Protein AF-A0A836RBG8-F1 (afdb_monomer_lite)

pLDDT: mean 86.54, std 13.86, range [35.12, 98.25]

Structure (mmCIF, N/CA/C/O backbone):
data_AF-A0A836RBG8-F1
#
_entry.id   AF-A0A836RBG8-F1
#
loop_
_atom_site.group_PDB
_atom_site.id
_atom_site.type_symbol
_atom_site.label_atom_id
_atom_site.label_alt_id
_atom_site.label_comp_id
_atom_site.label_asym_id
_atom_site.label_entity_id
_atom_site.label_seq_id
_atom_site.pdbx_PDB_ins_code
_atom_site.Cartn_x
_atom_site.Cartn_y
_atom_site.Cartn_z
_atom_site.occupancy
_atom_site.B_iso_or_equiv
_atom_site.auth_seq_id
_atom_site.auth_comp_id
_atom_site.auth_asym_id
_atom_site.auth_atom_id
_atom_site.pdbx_PDB_model_num
ATOM 1 N N . MET A 1 1 ? 13.851 4.665 1.068 1.00 43.69 1 MET A N 1
ATOM 2 C CA . MET A 1 1 ? 13.751 5.214 -0.296 1.00 43.69 1 MET A CA 1
ATOM 3 C C . MET A 1 1 ? 12.283 5.524 -0.439 1.00 43.69 1 MET A C 1
ATOM 5 O O . MET A 1 1 ? 11.503 4.592 -0.296 1.00 43.69 1 MET A O 1
ATOM 9 N N . ASN A 1 2 ? 11.905 6.800 -0.523 1.00 54.44 2 ASN A N 1
ATOM 10 C CA . ASN A 1 2 ? 10.504 7.139 -0.764 1.00 54.44 2 ASN A CA 1
ATOM 11 C C . ASN A 1 2 ? 10.164 6.539 -2.130 1.00 54.44 2 ASN A C 1
ATOM 13 O O . ASN A 1 2 ? 11.004 6.602 -3.034 1.00 54.44 2 ASN A O 1
ATOM 17 N N . GLY A 1 3 ? 9.025 5.849 -2.232 1.00 59.75 3 GLY A N 1
ATOM 18 C CA . GLY A 1 3 ? 8.589 5.267 -3.498 1.00 59.75 3 GLY A CA 1
ATOM 19 C C . GLY A 1 3 ? 8.621 6.340 -4.590 1.00 59.75 3 GLY A C 1
ATOM 20 O O . GLY A 1 3 ? 8.472 7.527 -4.286 1.00 59.75 3 GLY A O 1
ATOM 21 N N . PRO A 1 4 ? 8.888 5.970 -5.844 1.00 67.12 4 PRO A N 1
ATOM 22 C CA . PRO A 1 4 ? 8.968 6.967 -6.891 1.00 67.12 4 PRO A CA 1
ATOM 23 C C . PRO A 1 4 ? 7.633 7.708 -7.039 1.00 67.12 4 PRO A C 1
ATOM 25 O O . PRO A 1 4 ? 6.566 7.114 -6.889 1.00 67.12 4 PRO A O 1
ATOM 28 N N . ILE A 1 5 ? 7.719 9.009 -7.341 1.00 76.31 5 ILE A N 1
ATOM 29 C CA . ILE A 1 5 ? 6.600 9.974 -7.332 1.00 76.31 5 ILE A CA 1
ATOM 30 C C . ILE A 1 5 ? 5.369 9.447 -8.093 1.00 76.31 5 ILE A C 1
ATOM 32 O O . ILE A 1 5 ? 4.237 9.630 -7.654 1.00 76.31 5 ILE A O 1
ATOM 36 N N . TRP A 1 6 ? 5.587 8.702 -9.180 1.00 86.12 6 TRP A N 1
ATOM 37 C CA . TRP A 1 6 ? 4.514 8.182 -10.024 1.00 86.12 6 TRP A CA 1
ATOM 38 C C . TRP A 1 6 ? 3.621 7.127 -9.357 1.00 86.12 6 TRP A C 1
ATOM 40 O O . TRP A 1 6 ? 2.521 6.892 -9.844 1.00 86.12 6 TRP A O 1
ATOM 50 N N . VAL A 1 7 ? 4.043 6.460 -8.275 1.00 89.19 7 VAL A N 1
ATOM 51 C CA . VAL A 1 7 ? 3.169 5.483 -7.599 1.00 89.19 7 VAL A CA 1
ATOM 52 C C . VAL A 1 7 ? 1.980 6.200 -6.968 1.00 89.19 7 VAL A 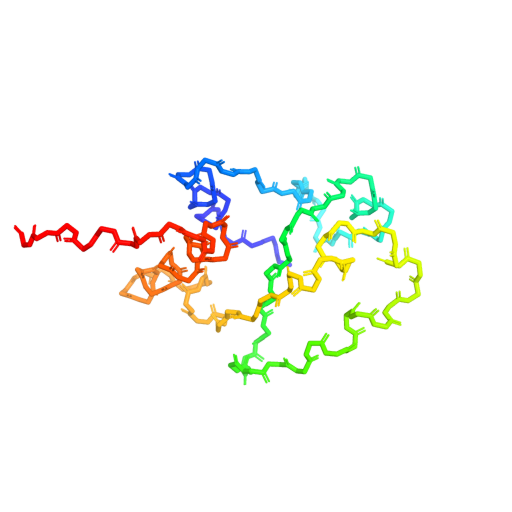C 1
ATOM 54 O O . VAL A 1 7 ? 0.845 5.788 -7.196 1.00 89.19 7 VAL A O 1
ATOM 57 N N . ALA A 1 8 ? 2.228 7.295 -6.246 1.00 89.88 8 ALA A N 1
ATOM 58 C CA . ALA A 1 8 ? 1.165 8.112 -5.669 1.00 89.88 8 ALA A CA 1
ATOM 59 C C . ALA A 1 8 ? 0.262 8.702 -6.766 1.00 89.88 8 ALA A C 1
ATOM 61 O O . ALA A 1 8 ? -0.953 8.544 -6.702 1.00 89.88 8 ALA A O 1
ATOM 62 N N . GLU A 1 9 ? 0.850 9.250 -7.837 1.00 90.44 9 GLU A N 1
ATOM 63 C CA . GLU A 1 9 ? 0.087 9.781 -8.979 1.00 90.44 9 GLU A CA 1
ATOM 64 C C . GLU A 1 9 ? -0.809 8.720 -9.643 1.00 90.44 9 GLU A C 1
ATOM 66 O O . GLU A 1 9 ? -1.923 9.016 -10.077 1.00 90.44 9 GLU A O 1
ATOM 71 N N . LEU A 1 10 ? -0.340 7.472 -9.756 1.00 91.75 10 LEU A N 1
ATOM 72 C CA . LEU A 1 10 ? -1.143 6.374 -10.296 1.00 91.75 10 LEU A CA 1
ATOM 73 C C . LEU A 1 10 ? -2.308 6.020 -9.373 1.00 91.75 10 LEU A C 1
ATOM 75 O O . LEU A 1 10 ? -3.415 5.820 -9.867 1.00 91.75 10 LEU A O 1
ATOM 79 N N . VAL A 1 11 ? -2.080 5.958 -8.059 1.00 93.44 11 VAL A N 1
ATOM 80 C CA . VAL A 1 11 ? -3.147 5.716 -7.075 1.00 93.44 11 VAL A CA 1
ATOM 81 C C . VAL A 1 11 ? -4.221 6.805 -7.169 1.00 93.44 11 VAL A C 1
ATOM 83 O O . VAL A 1 11 ? -5.402 6.483 -7.299 1.00 93.44 11 VAL A O 1
ATOM 86 N N . GLU A 1 12 ? -3.814 8.072 -7.244 1.00 93.25 12 GLU A N 1
ATOM 87 C CA . GLU A 1 12 ? -4.720 9.215 -7.419 1.00 93.25 12 GLU A CA 1
ATOM 88 C C . GLU A 1 12 ? -5.505 9.145 -8.736 1.00 93.25 12 GLU A C 1
ATOM 90 O O . GLU A 1 12 ? -6.717 9.363 -8.758 1.00 93.25 12 GLU A O 1
ATOM 95 N N . ARG A 1 13 ? -4.857 8.759 -9.845 1.00 93.62 13 ARG A N 1
ATOM 96 C CA . ARG A 1 13 ? -5.530 8.555 -11.143 1.00 93.62 13 ARG A CA 1
ATOM 97 C C . ARG A 1 13 ? -6.596 7.465 -11.113 1.00 93.62 13 ARG A C 1
ATOM 99 O O . ARG A 1 13 ? -7.491 7.481 -11.957 1.00 93.62 13 ARG A O 1
ATOM 106 N N . PHE A 1 14 ? -6.509 6.530 -10.173 1.00 94.62 14 PHE A N 1
ATOM 107 C CA . PHE A 1 14 ? -7.521 5.506 -9.947 1.00 94.62 14 PHE A CA 1
ATOM 108 C C . PHE A 1 14 ? -8.526 5.898 -8.854 1.00 94.62 14 PHE A C 1
ATOM 110 O O . PHE A 1 14 ? -9.217 5.023 -8.346 1.00 94.62 14 PHE A O 1
ATOM 117 N N . ASN A 1 15 ? -8.676 7.188 -8.533 1.00 94.62 15 ASN A N 1
ATOM 118 C CA . ASN A 1 15 ? -9.615 7.703 -7.525 1.00 94.62 15 ASN A CA 1
ATOM 119 C C . ASN A 1 15 ? -9.399 7.105 -6.125 1.00 94.62 15 ASN A C 1
ATOM 121 O O . ASN A 1 15 ? -10.362 6.858 -5.401 1.00 94.62 15 ASN A O 1
ATOM 125 N N . ALA A 1 16 ? -8.145 6.852 -5.759 1.00 95.00 16 ALA A N 1
ATOM 126 C CA . ALA A 1 16 ? -7.755 6.445 -4.417 1.00 95.00 16 ALA A CA 1
ATOM 127 C C . ALA A 1 16 ? -6.712 7.409 -3.852 1.00 95.00 16 ALA A C 1
ATOM 129 O O . ALA A 1 16 ? -6.100 8.186 -4.582 1.00 95.00 16 ALA A O 1
ATOM 130 N N . GLU A 1 17 ? -6.497 7.343 -2.544 1.00 94.44 17 GLU A N 1
ATOM 131 C CA . GLU A 1 17 ? -5.497 8.149 -1.853 1.00 94.44 17 GLU A CA 1
ATOM 132 C C . GLU A 1 17 ? -4.285 7.286 -1.484 1.00 94.44 17 GLU A C 1
ATOM 134 O O . GLU A 1 17 ? -4.429 6.181 -0.955 1.00 94.44 17 GLU A O 1
ATOM 139 N N . PHE A 1 18 ? -3.074 7.773 -1.767 1.00 92.25 18 PHE A N 1
ATOM 140 C CA . PHE A 1 18 ? -1.849 7.108 -1.328 1.00 92.25 18 PHE A CA 1
ATOM 141 C C . PHE A 1 18 ? -1.549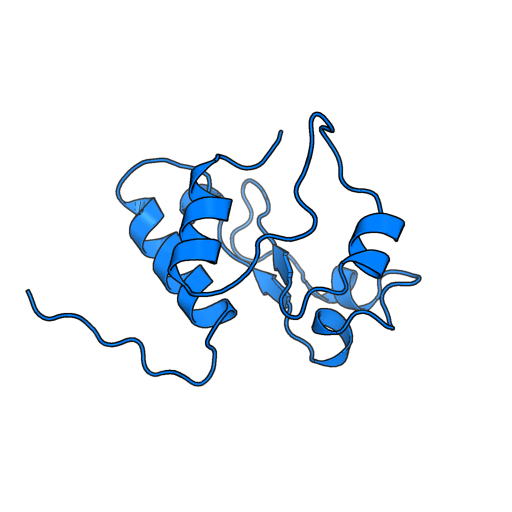 7.490 0.124 1.00 92.25 18 PHE A C 1
ATOM 143 O O . PHE A 1 18 ? -1.089 8.599 0.398 1.00 92.25 18 PHE A O 1
ATOM 150 N N . VAL A 1 19 ? -1.798 6.568 1.056 1.00 93.12 19 VAL A N 1
ATOM 151 C CA . VAL A 1 19 ? -1.661 6.822 2.496 1.00 93.12 19 VAL A CA 1
ATOM 152 C C . VAL A 1 19 ? -0.803 5.774 3.218 1.00 93.12 19 VAL A C 1
ATOM 154 O O . VAL A 1 19 ? -0.790 4.603 2.832 1.00 93.12 19 VAL A O 1
ATOM 157 N N . PRO A 1 20 ? -0.121 6.164 4.309 1.00 90.00 20 PRO A N 1
ATOM 158 C CA . PRO A 1 20 ? 0.162 7.546 4.695 1.00 90.00 20 PRO A CA 1
ATOM 159 C C . PRO A 1 20 ? 1.167 8.169 3.718 1.00 90.00 20 PRO A C 1
ATOM 161 O O . PRO A 1 20 ? 2.079 7.492 3.243 1.00 90.00 20 PRO A O 1
ATOM 164 N N . GLN A 1 21 ? 1.023 9.464 3.440 1.00 81.44 21 GLN A N 1
ATOM 165 C CA . GLN A 1 21 ? 1.988 10.178 2.607 1.00 81.44 21 GLN A CA 1
ATOM 166 C C . GLN A 1 21 ? 3.348 10.208 3.323 1.00 81.44 21 GLN A C 1
ATOM 168 O O . GLN A 1 21 ? 3.452 10.769 4.422 1.00 81.44 21 GLN A O 1
ATOM 173 N N . PRO A 1 22 ? 4.405 9.605 2.749 1.00 67.44 22 PRO A N 1
ATOM 174 C CA . PRO A 1 22 ? 5.737 9.730 3.301 1.00 67.44 22 PRO A CA 1
ATOM 175 C C . PRO A 1 22 ? 6.174 11.173 3.076 1.00 67.44 22 PRO A C 1
ATOM 177 O O . PRO A 1 22 ? 6.454 11.579 1.951 1.00 67.44 22 PRO A O 1
ATOM 180 N N . ALA A 1 23 ? 6.208 11.953 4.153 1.00 66.31 23 ALA A N 1
ATOM 181 C CA . ALA A 1 23 ? 6.820 13.276 4.159 1.00 66.31 23 ALA A CA 1
ATOM 182 C C . ALA A 1 23 ? 8.335 13.171 3.839 1.00 66.31 23 ALA A C 1
ATOM 184 O O . ALA A 1 23 ? 8.817 12.219 3.221 1.00 66.31 23 ALA A O 1
ATOM 185 N N . ASP A 1 24 ? 9.159 14.075 4.367 1.00 67.00 24 ASP A N 1
ATOM 186 C CA . ASP A 1 24 ? 10.630 13.975 4.282 1.00 67.00 24 ASP A CA 1
ATOM 187 C C . ASP A 1 24 ? 11.219 12.734 5.004 1.00 67.00 24 ASP A C 1
ATOM 189 O O . ASP A 1 24 ? 12.436 12.542 5.099 1.00 67.00 24 ASP A O 1
ATOM 193 N N . GLN A 1 25 ? 10.357 11.865 5.537 1.00 59.56 25 GLN A N 1
ATOM 194 C CA . GLN A 1 25 ? 10.699 10.653 6.261 1.00 59.56 25 GLN A CA 1
ATOM 195 C C . GLN A 1 25 ? 11.005 9.506 5.299 1.00 59.56 25 GLN A C 1
ATOM 197 O O . GLN A 1 25 ? 10.227 9.175 4.413 1.00 59.56 25 GLN A O 1
ATOM 202 N N . LYS A 1 26 ? 12.127 8.819 5.540 1.00 70.94 26 LYS A N 1
ATOM 203 C CA . LYS A 1 26 ? 12.547 7.637 4.763 1.00 70.94 26 LYS A CA 1
ATOM 204 C C . LYS A 1 26 ? 11.798 6.350 5.139 1.00 70.94 26 LYS A C 1
ATOM 206 O O . LYS A 1 26 ? 12.063 5.315 4.519 1.00 70.94 26 LYS A O 1
ATOM 211 N N . ARG A 1 27 ? 10.982 6.378 6.199 1.00 81.31 27 ARG A N 1
ATOM 212 C CA . ARG A 1 27 ? 10.295 5.231 6.811 1.00 81.31 27 ARG A CA 1
ATOM 213 C C . ARG A 1 27 ? 8.940 5.681 7.353 1.00 81.31 27 ARG A C 1
ATOM 215 O O . ARG A 1 27 ? 8.847 6.786 7.867 1.00 81.31 27 ARG A O 1
ATOM 222 N N . ILE A 1 28 ? 7.955 4.796 7.248 1.00 87.56 28 ILE A N 1
ATOM 223 C CA . ILE A 1 28 ? 6.635 4.929 7.863 1.00 87.56 28 ILE A CA 1
ATOM 224 C C . ILE A 1 28 ? 6.587 4.013 9.086 1.00 87.56 28 ILE A C 1
ATOM 226 O O . ILE A 1 28 ? 6.967 2.838 8.995 1.00 87.56 28 ILE A O 1
ATOM 230 N N . ASP A 1 29 ? 6.125 4.547 10.209 1.00 90.12 29 ASP A N 1
ATOM 231 C CA . ASP A 1 29 ? 5.939 3.811 11.452 1.00 90.12 29 ASP A CA 1
ATOM 232 C C . ASP A 1 29 ? 4.560 3.148 11.522 1.00 90.12 29 ASP A C 1
ATOM 234 O O . ASP A 1 29 ? 3.606 3.511 10.834 1.00 90.12 29 ASP A O 1
ATOM 238 N N . GLN A 1 30 ? 4.440 2.150 12.395 1.00 91.50 30 GLN A N 1
ATOM 239 C CA . GLN A 1 30 ? 3.200 1.393 12.561 1.00 91.50 30 GLN A CA 1
ATOM 240 C C . GLN A 1 30 ? 2.013 2.267 12.987 1.00 91.50 30 GLN A C 1
ATOM 242 O O . GLN A 1 30 ? 0.910 2.047 12.499 1.00 91.50 30 GLN A O 1
ATOM 247 N N . SER A 1 31 ? 2.222 3.251 13.864 1.00 92.69 31 SER A N 1
ATOM 248 C CA . SER A 1 31 ? 1.159 4.167 14.297 1.00 92.69 31 SER A CA 1
ATOM 249 C C . SER A 1 31 ? 0.560 4.951 13.132 1.00 92.69 31 SER A C 1
ATOM 251 O O . SER A 1 31 ? -0.651 5.113 13.086 1.00 92.69 31 SER A O 1
ATOM 253 N N . GLN A 1 32 ? 1.380 5.356 12.159 1.00 93.75 32 GLN A N 1
ATOM 254 C CA . GLN A 1 32 ? 0.917 6.085 10.976 1.00 93.75 32 GLN A CA 1
ATOM 255 C C . GLN A 1 32 ? 0.060 5.203 10.064 1.00 93.75 32 GLN A C 1
ATOM 257 O O . GLN A 1 32 ? -0.907 5.682 9.487 1.00 93.75 32 GLN A O 1
ATOM 262 N N . ILE A 1 33 ? 0.380 3.908 9.947 1.00 94.19 33 ILE A N 1
ATOM 263 C CA . ILE A 1 33 ? -0.475 2.955 9.220 1.00 94.19 33 ILE A CA 1
ATOM 264 C C . ILE A 1 33 ? -1.815 2.771 9.938 1.00 94.19 33 ILE A C 1
ATOM 266 O O . ILE A 1 33 ? -2.852 2.709 9.287 1.00 94.19 33 ILE A O 1
ATOM 270 N N . LEU A 1 34 ? -1.794 2.678 11.271 1.00 95.25 34 LEU A N 1
ATOM 271 C CA . LEU A 1 34 ? -3.008 2.519 12.074 1.00 95.25 34 LEU A CA 1
ATOM 272 C C . LEU A 1 34 ? -3.906 3.756 12.011 1.00 95.25 34 LEU A C 1
ATOM 274 O O . LEU A 1 34 ? -5.120 3.612 11.964 1.00 95.25 34 LEU A O 1
ATOM 278 N N . GLU A 1 35 ? -3.312 4.947 12.003 1.00 95.38 35 GLU A N 1
ATOM 279 C CA . GLU A 1 35 ? -4.027 6.216 11.864 1.00 95.38 35 GLU A CA 1
ATOM 280 C C . GLU A 1 35 ? -4.596 6.405 10.453 1.00 95.38 35 GLU A C 1
ATOM 282 O O . GLU A 1 35 ? -5.728 6.855 10.310 1.00 95.38 35 GLU A O 1
ATOM 287 N N . ALA A 1 36 ? -3.840 6.022 9.419 1.00 95.88 36 ALA A N 1
ATOM 288 C CA . ALA A 1 36 ? -4.283 6.107 8.029 1.00 95.88 36 ALA A CA 1
ATOM 289 C C . ALA A 1 36 ? -5.374 5.084 7.662 1.00 95.88 36 ALA A C 1
ATOM 291 O O . ALA A 1 36 ? -6.092 5.303 6.695 1.00 95.88 36 ALA A O 1
ATOM 292 N N . ASP A 1 37 ? -5.448 3.964 8.390 1.00 97.38 37 ASP A N 1
ATOM 293 C CA . ASP A 1 37 ? -6.374 2.840 8.185 1.00 97.38 37 ASP A CA 1
ATOM 294 C C . ASP A 1 37 ? -6.635 2.473 6.705 1.00 97.38 37 ASP A C 1
ATOM 296 O O . ASP A 1 37 ? -7.765 2.561 6.220 1.00 97.38 37 ASP A O 1
ATOM 300 N N . PRO A 1 38 ? -5.606 2.053 5.945 1.00 97.44 38 PRO A N 1
ATOM 301 C CA . PRO A 1 38 ? -5.765 1.802 4.518 1.00 97.44 38 PRO A CA 1
ATOM 302 C C . PRO A 1 38 ? -6.754 0.661 4.234 1.00 97.44 38 PRO A C 1
ATOM 304 O O . PRO A 1 38 ? -6.750 -0.381 4.897 1.00 97.44 38 PRO A O 1
ATOM 307 N N . GLU A 1 39 ? -7.546 0.819 3.171 1.00 97.75 39 GLU A N 1
ATOM 308 C CA . GLU A 1 39 ? -8.479 -0.205 2.674 1.00 97.75 39 GLU A CA 1
ATOM 309 C C . GLU A 1 39 ? -7.799 -1.296 1.832 1.00 97.75 39 GLU A C 1
ATOM 311 O O . GLU A 1 39 ? -8.308 -2.415 1.708 1.00 97.75 39 GLU A O 1
ATOM 316 N N . VAL A 1 40 ? -6.630 -0.984 1.268 1.00 97.12 40 VAL A N 1
ATOM 317 C CA . VAL A 1 40 ? -5.788 -1.902 0.499 1.00 97.12 40 VAL A CA 1
ATOM 318 C C . VAL A 1 40 ? -4.322 -1.689 0.864 1.00 97.12 40 VAL A C 1
ATOM 320 O O . VAL A 1 40 ? -3.853 -0.561 0.986 1.00 97.12 40 VAL A O 1
ATOM 323 N N . LEU A 1 41 ? -3.578 -2.782 1.026 1.00 96.19 41 LEU A N 1
ATOM 324 C CA . LEU A 1 41 ? -2.128 -2.747 1.216 1.00 96.19 41 LEU A CA 1
ATOM 325 C C . LEU A 1 41 ? -1.439 -3.357 -0.000 1.00 96.19 41 LEU A C 1
ATOM 327 O O . LEU A 1 41 ? -1.645 -4.529 -0.313 1.00 96.19 41 LEU A O 1
ATOM 331 N N . VAL A 1 42 ? -0.587 -2.575 -0.659 1.00 94.44 42 VAL A N 1
ATOM 332 C CA . VAL A 1 42 ? 0.244 -3.041 -1.773 1.00 94.44 42 VAL A CA 1
ATOM 333 C C . VAL A 1 42 ? 1.671 -3.248 -1.284 1.00 94.44 42 VAL A C 1
ATOM 335 O O . VAL A 1 42 ? 2.274 -2.364 -0.680 1.00 94.44 42 VAL A O 1
ATOM 338 N N . VAL A 1 43 ? 2.215 -4.432 -1.541 1.00 93.38 43 VAL A N 1
ATOM 339 C CA . VAL A 1 43 ? 3.522 -4.872 -1.056 1.00 93.38 43 VAL A CA 1
ATOM 340 C C . VAL A 1 43 ? 4.435 -5.103 -2.244 1.00 93.38 43 VAL A C 1
ATOM 342 O O . VAL A 1 43 ? 4.137 -5.903 -3.127 1.00 93.38 43 VAL A O 1
ATOM 345 N N . THR A 1 44 ? 5.573 -4.423 -2.237 1.00 90.75 44 THR A N 1
ATOM 346 C CA . THR A 1 44 ? 6.617 -4.568 -3.252 1.00 90.75 44 THR A CA 1
ATOM 347 C C . THR A 1 44 ? 7.894 -5.009 -2.559 1.00 90.75 44 THR A C 1
ATOM 349 O O . THR A 1 44 ? 8.355 -4.324 -1.641 1.00 90.75 44 THR A O 1
ATOM 352 N N . TRP A 1 45 ? 8.474 -6.132 -2.975 1.00 88.12 45 TRP A N 1
ATOM 353 C CA . TRP A 1 45 ? 9.703 -6.647 -2.377 1.00 88.12 45 TRP A CA 1
ATOM 354 C C . TRP A 1 45 ? 10.807 -6.768 -3.435 1.00 88.12 45 TRP A C 1
ATOM 356 O O . TRP A 1 45 ? 10.598 -7.440 -4.446 1.00 88.12 45 TRP A O 1
ATOM 366 N N . PRO A 1 46 ? 11.984 -6.147 -3.233 1.00 84.38 46 PRO A N 1
ATOM 367 C CA . PRO A 1 46 ? 13.061 -6.219 -4.211 1.00 84.38 46 PRO A CA 1
ATOM 368 C C . PRO A 1 46 ? 13.513 -7.652 -4.489 1.00 84.38 46 PRO A C 1
ATOM 370 O O . PRO A 1 46 ? 13.854 -8.400 -3.570 1.00 84.38 46 PRO A O 1
ATOM 373 N N . GLY A 1 47 ? 13.512 -8.028 -5.767 1.00 84.88 47 GLY A N 1
ATOM 374 C CA . GLY A 1 47 ? 13.928 -9.355 -6.228 1.00 84.88 47 GLY A CA 1
ATOM 375 C C . GLY A 1 47 ? 12.981 -10.508 -5.876 1.00 84.88 47 GLY A C 1
ATOM 376 O O . GLY A 1 47 ? 13.373 -11.661 -6.042 1.00 84.88 47 GLY A O 1
ATOM 377 N N . VAL A 1 48 ? 11.764 -10.231 -5.389 1.00 86.69 48 VAL A N 1
ATOM 378 C CA . VAL A 1 48 ? 10.761 -11.259 -5.073 1.00 86.69 48 VAL A CA 1
ATOM 379 C C . VAL A 1 48 ? 9.410 -10.857 -5.661 1.00 86.69 48 VAL A C 1
ATOM 381 O O . VAL A 1 48 ? 8.783 -9.909 -5.193 1.00 86.69 48 VAL A O 1
ATOM 384 N N . ASP A 1 49 ? 8.955 -11.605 -6.666 1.00 82.69 49 ASP A N 1
ATOM 385 C CA . ASP A 1 49 ? 7.688 -11.326 -7.356 1.00 82.69 49 ASP A CA 1
ATOM 386 C C . ASP A 1 49 ? 6.457 -11.722 -6.521 1.00 82.69 49 ASP A C 1
ATOM 388 O O . ASP A 1 49 ? 5.433 -11.045 -6.590 1.00 82.69 49 ASP A O 1
ATOM 392 N N . ASP A 1 50 ? 6.569 -12.777 -5.703 1.00 86.50 50 ASP A N 1
ATOM 393 C CA . ASP A 1 50 ? 5.497 -13.283 -4.832 1.00 86.50 50 ASP A CA 1
ATOM 394 C C . ASP A 1 50 ? 5.989 -13.442 -3.377 1.00 86.50 50 ASP A C 1
ATOM 396 O O . ASP A 1 50 ? 6.360 -14.536 -2.937 1.00 86.50 50 ASP A O 1
ATOM 400 N N . PRO A 1 51 ? 6.123 -12.333 -2.626 1.00 89.06 51 PRO A N 1
ATOM 401 C CA . PRO A 1 51 ? 6.549 -12.378 -1.237 1.00 89.06 51 PRO A CA 1
ATOM 402 C C . PRO A 1 51 ? 5.451 -12.980 -0.344 1.00 89.06 51 PRO A C 1
ATOM 404 O O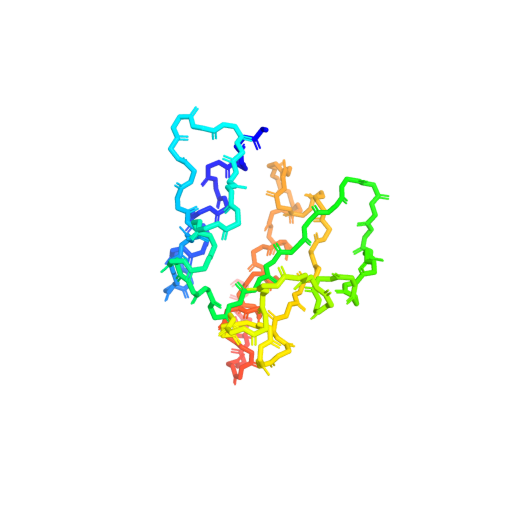 . PRO A 1 51 ? 4.269 -12.695 -0.536 1.00 89.06 51 PRO A O 1
ATOM 407 N N . PRO A 1 52 ? 5.811 -13.744 0.705 1.00 89.94 52 PRO A N 1
ATOM 408 C CA . PRO A 1 52 ? 4.830 -14.349 1.601 1.00 89.94 52 PRO A CA 1
ATOM 409 C C . PRO A 1 52 ? 4.067 -13.275 2.391 1.00 89.94 52 PRO A C 1
ATOM 411 O O . PRO A 1 52 ? 4.582 -12.704 3.358 1.00 89.94 52 PRO A O 1
ATOM 414 N N . LEU A 1 53 ? 2.816 -13.024 1.997 1.00 93.25 53 LEU A N 1
ATOM 415 C CA . LEU A 1 53 ? 1.960 -11.994 2.596 1.00 93.25 53 LEU A CA 1
ATOM 416 C C . LEU A 1 53 ? 1.393 -12.394 3.966 1.00 93.25 53 LEU A C 1
ATOM 418 O O . LEU A 1 53 ? 0.979 -11.522 4.727 1.00 93.25 53 LEU A O 1
ATOM 422 N N . ASP A 1 54 ? 1.419 -13.683 4.323 1.00 93.06 54 ASP A N 1
ATOM 423 C CA . ASP A 1 54 ? 0.862 -14.196 5.587 1.00 93.06 54 ASP A CA 1
ATOM 424 C C . ASP A 1 54 ? 1.421 -13.490 6.824 1.00 93.06 54 ASP A C 1
ATOM 426 O O . ASP A 1 54 ? 0.692 -13.206 7.774 1.00 93.06 54 ASP A O 1
ATOM 430 N N . ARG A 1 55 ? 2.700 -13.104 6.776 1.00 91.56 55 ARG A N 1
ATOM 431 C CA . ARG A 1 55 ? 3.362 -12.376 7.867 1.00 91.56 55 ARG A CA 1
ATOM 432 C C . ARG A 1 55 ? 2.776 -10.988 8.121 1.00 91.56 55 ARG A C 1
ATOM 434 O O . ARG A 1 55 ? 2.935 -10.457 9.216 1.00 91.56 55 ARG A O 1
ATOM 441 N N . ILE A 1 56 ? 2.133 -10.390 7.121 1.00 93.94 56 ILE A N 1
ATOM 442 C CA . ILE A 1 56 ? 1.506 -9.070 7.228 1.00 93.94 56 ILE A CA 1
ATOM 443 C C . ILE A 1 56 ? 0.181 -9.195 7.981 1.00 93.94 56 ILE A C 1
ATOM 445 O O . ILE A 1 56 ? -0.097 -8.383 8.858 1.00 93.94 56 ILE A O 1
ATOM 449 N N . TYR A 1 57 ? -0.585 -10.258 7.718 1.00 95.25 57 TYR A N 1
ATOM 450 C CA . TYR A 1 57 ? -1.835 -10.540 8.430 1.00 95.25 57 TYR A CA 1
ATOM 451 C C . TYR A 1 57 ? -1.625 -10.872 9.910 1.00 95.25 57 TYR A C 1
ATOM 453 O O . TYR A 1 57 ? -2.495 -10.594 10.730 1.00 95.25 57 TYR A O 1
ATOM 461 N N . THR A 1 58 ? -0.477 -11.451 10.265 1.00 94.50 58 THR A N 1
ATOM 462 C CA . THR A 1 58 ? -0.138 -11.800 11.653 1.00 94.50 58 THR A CA 1
ATOM 463 C C . THR A 1 58 ? 0.661 -10.715 12.374 1.00 94.50 58 THR A C 1
ATOM 465 O O . THR A 1 58 ? 1.206 -10.974 13.447 1.00 94.50 58 THR A O 1
ATOM 468 N N . ARG A 1 59 ? 0.810 -9.521 11.789 1.00 93.81 59 ARG A N 1
ATOM 469 C CA . ARG A 1 59 ? 1.611 -8.453 12.388 1.00 93.81 59 ARG A CA 1
ATOM 470 C C . ARG A 1 59 ? 0.919 -7.905 13.636 1.00 93.81 59 ARG A C 1
ATOM 472 O O . ARG A 1 59 ? -0.246 -7.511 13.595 1.00 93.81 59 ARG A O 1
ATOM 479 N N . GLU A 1 60 ? 1.647 -7.885 14.749 1.00 95.12 60 GLU A N 1
ATOM 480 C CA . GLU A 1 60 ? 1.116 -7.424 16.031 1.00 95.12 60 GLU A CA 1
ATOM 481 C C . GLU A 1 60 ? 0.574 -5.993 15.920 1.00 95.12 60 GLU A C 1
ATOM 483 O O . GLU A 1 60 ? 1.218 -5.108 15.355 1.00 95.12 60 GLU A O 1
ATOM 488 N N . GLY A 1 61 ? -0.637 -5.778 16.434 1.00 94.31 61 GLY A N 1
ATOM 489 C CA . GLY A 1 61 ? -1.313 -4.483 16.418 1.00 94.31 61 GLY A CA 1
ATOM 490 C C . GLY A 1 61 ? -1.956 -4.087 15.085 1.00 94.31 61 GLY A C 1
ATOM 491 O O . GLY A 1 61 ? -2.576 -3.036 15.043 1.00 94.31 61 GLY A O 1
ATOM 492 N N . TRP A 1 62 ? -1.860 -4.891 14.018 1.00 96.56 62 TRP A N 1
ATOM 493 C CA . TRP A 1 62 ? -2.477 -4.585 12.712 1.00 96.56 62 TRP A CA 1
ATOM 494 C C . TRP A 1 62 ? -3.865 -5.210 12.520 1.00 96.56 62 TRP A C 1
ATOM 496 O O . TRP A 1 62 ? -4.505 -4.993 11.494 1.00 96.56 62 TRP A O 1
ATOM 506 N N . SER A 1 63 ? -4.358 -5.972 13.499 1.00 96.00 63 SER A N 1
ATOM 507 C CA . SER A 1 63 ? -5.636 -6.693 13.407 1.00 96.00 63 SER A CA 1
ATOM 508 C C . SER A 1 63 ? -6.856 -5.786 13.211 1.00 96.00 63 SER A C 1
ATOM 510 O O . SER A 1 63 ? -7.895 -6.261 12.757 1.00 96.00 63 SER A O 1
ATOM 512 N N . THR A 1 64 ? -6.745 -4.498 13.540 1.00 96.44 64 THR A N 1
ATOM 513 C CA . THR A 1 64 ? -7.809 -3.503 13.366 1.00 96.44 64 THR A CA 1
ATOM 514 C C . THR A 1 64 ? -7.790 -2.819 12.003 1.00 96.44 64 THR A C 1
ATOM 516 O O . THR A 1 64 ? -8.820 -2.274 11.616 1.00 96.44 64 THR A O 1
ATOM 519 N N . VAL A 1 65 ? -6.672 -2.880 11.269 1.00 98.00 65 VAL A N 1
ATOM 520 C CA . VAL A 1 65 ? -6.525 -2.220 9.965 1.00 98.00 65 VAL A CA 1
ATOM 521 C C . VAL A 1 65 ? -7.514 -2.818 8.966 1.00 98.00 65 VAL A C 1
ATOM 523 O O . VAL A 1 65 ? -7.616 -4.043 8.828 1.00 98.00 65 VAL A O 1
ATOM 526 N N . THR A 1 66 ? -8.233 -1.967 8.244 1.00 98.25 66 THR A N 1
ATOM 527 C CA . THR A 1 66 ? -9.305 -2.351 7.326 1.00 98.25 66 THR A CA 1
ATOM 528 C C . THR A 1 66 ? -8.810 -3.296 6.229 1.00 98.25 66 THR A C 1
ATOM 530 O O . THR A 1 66 ? -9.410 -4.359 6.037 1.00 98.25 66 THR A O 1
ATOM 533 N N . ALA A 1 67 ? -7.662 -3.024 5.601 1.00 97.88 67 ALA A N 1
ATOM 534 C CA . ALA A 1 67 ? -7.039 -3.940 4.640 1.00 97.88 67 ALA A CA 1
ATOM 535 C C . ALA A 1 67 ? -6.755 -5.336 5.226 1.00 97.88 67 ALA A C 1
ATOM 537 O O . ALA A 1 67 ? -6.916 -6.345 4.541 1.00 97.88 67 ALA A O 1
ATOM 538 N N . ILE A 1 68 ? -6.350 -5.428 6.496 1.00 97.88 68 ILE A N 1
ATOM 539 C CA . ILE A 1 68 ? -6.035 -6.706 7.152 1.00 97.88 68 ILE A CA 1
ATOM 540 C C . ILE A 1 68 ? -7.311 -7.489 7.443 1.00 97.88 68 ILE A C 1
ATOM 542 O O . ILE A 1 68 ? -7.406 -8.664 7.079 1.00 97.88 68 ILE A O 1
ATOM 546 N N . ARG A 1 69 ? -8.316 -6.827 8.025 1.00 97.50 69 ARG A N 1
ATOM 547 C CA . ARG A 1 69 ? -9.634 -7.415 8.303 1.00 97.50 69 ARG A CA 1
ATOM 548 C C . ARG A 1 69 ? -10.307 -7.953 7.045 1.00 97.50 69 ARG A C 1
ATOM 550 O O . ARG A 1 69 ? -10.870 -9.044 7.073 1.00 97.50 69 ARG A O 1
ATOM 557 N N . ASN A 1 70 ? -10.199 -7.218 5.941 1.00 97.12 70 ASN A N 1
ATOM 558 C CA . ASN A 1 70 ? -10.819 -7.576 4.666 1.00 97.12 70 ASN A CA 1
ATOM 559 C C . ASN A 1 70 ? -9.958 -8.522 3.813 1.00 97.12 70 ASN A C 1
ATOM 561 O O . ASN A 1 70 ? -10.341 -8.857 2.695 1.00 97.12 70 ASN A O 1
ATOM 565 N N . ARG A 1 71 ? -8.795 -8.961 4.317 1.00 96.06 71 ARG A N 1
ATOM 566 C CA . ARG A 1 71 ? -7.809 -9.761 3.571 1.00 96.06 71 ARG A CA 1
ATOM 567 C C . ARG A 1 71 ? -7.409 -9.134 2.228 1.00 96.06 71 ARG A C 1
ATOM 569 O O . ARG A 1 71 ? -7.243 -9.825 1.222 1.00 96.06 71 ARG A O 1
ATOM 576 N N . HIS A 1 72 ? -7.241 -7.816 2.225 1.00 96.69 72 HIS A N 1
ATOM 577 C CA . HIS A 1 72 ? -6.960 -7.011 1.047 1.00 96.69 72 HIS A CA 1
ATOM 578 C C . HIS A 1 72 ? -5.501 -6.533 0.996 1.00 96.69 72 HIS A C 1
ATOM 580 O O . HIS A 1 72 ? -5.197 -5.345 0.902 1.00 96.69 72 HIS A O 1
ATOM 586 N N . VAL A 1 73 ? -4.579 -7.496 1.057 1.00 96.38 73 VAL A N 1
ATOM 587 C CA . VAL A 1 73 ? -3.143 -7.277 0.842 1.00 96.38 73 VAL A CA 1
ATOM 588 C C . VAL A 1 73 ? -2.755 -7.887 -0.503 1.00 96.38 73 VAL A C 1
ATOM 590 O O . VAL A 1 73 ? -3.084 -9.045 -0.775 1.00 96.38 73 VAL A O 1
ATOM 593 N N . LYS A 1 74 ? -2.073 -7.119 -1.355 1.00 95.12 74 LYS A N 1
ATOM 594 C CA . LYS A 1 74 ? -1.659 -7.517 -2.707 1.00 95.12 74 LYS A CA 1
ATOM 595 C C . LYS A 1 74 ? -0.157 -7.346 -2.881 1.00 95.12 74 LYS A C 1
ATOM 597 O O . LYS A 1 74 ? 0.392 -6.310 -2.523 1.00 95.12 74 LYS A O 1
ATOM 602 N N . ALA A 1 75 ? 0.497 -8.344 -3.463 1.00 94.56 75 ALA A N 1
ATOM 603 C CA . ALA A 1 75 ? 1.867 -8.208 -3.928 1.00 94.56 75 ALA A CA 1
ATOM 604 C C . ALA A 1 75 ? 1.877 -7.637 -5.349 1.00 94.56 75 ALA A C 1
ATOM 606 O O . ALA A 1 75 ? 1.093 -8.069 -6.193 1.00 94.56 75 ALA A O 1
ATOM 607 N N . ILE A 1 76 ? 2.772 -6.689 -5.614 1.00 93.38 76 ILE A N 1
ATOM 608 C CA . ILE A 1 76 ? 3.101 -6.251 -6.972 1.00 93.38 76 ILE A CA 1
ATOM 609 C C . ILE A 1 76 ? 4.624 -6.330 -7.127 1.00 93.38 76 ILE A C 1
ATOM 611 O O . ILE A 1 76 ? 5.338 -5.811 -6.262 1.00 93.38 76 ILE A O 1
ATOM 615 N N . PRO A 1 77 ? 5.141 -6.941 -8.210 1.00 92.06 77 PRO A N 1
ATOM 616 C CA . PRO A 1 77 ? 6.573 -6.984 -8.465 1.00 92.06 77 PRO A CA 1
ATOM 617 C C . PRO A 1 77 ? 7.191 -5.588 -8.449 1.00 92.06 77 PRO A C 1
ATOM 619 O O . PRO A 1 77 ? 6.698 -4.664 -9.099 1.00 92.06 77 PRO A O 1
ATOM 622 N N . GLU A 1 78 ? 8.307 -5.438 -7.739 1.00 90.62 78 GLU A N 1
ATOM 623 C CA . GLU A 1 78 ? 8.986 -4.150 -7.576 1.00 90.62 78 GLU A CA 1
ATOM 624 C C . GLU A 1 78 ? 9.290 -3.489 -8.933 1.00 90.62 78 GLU A C 1
ATOM 626 O O . GLU A 1 78 ? 9.009 -2.309 -9.143 1.00 90.62 78 GLU A O 1
ATOM 631 N N . ILE A 1 79 ? 9.779 -4.274 -9.898 1.00 90.00 79 ILE A N 1
ATOM 632 C CA . ILE A 1 79 ? 10.129 -3.808 -11.246 1.00 90.00 79 ILE A CA 1
ATOM 633 C C . ILE A 1 79 ? 8.927 -3.234 -12.022 1.00 90.00 79 ILE A C 1
ATOM 635 O O . ILE A 1 79 ? 9.113 -2.510 -12.999 1.00 90.00 79 ILE A O 1
ATOM 639 N N . TRP A 1 80 ? 7.687 -3.517 -11.606 1.00 91.81 80 TRP A N 1
ATOM 640 C CA . TRP A 1 80 ? 6.478 -3.012 -12.269 1.00 91.81 80 TRP A CA 1
ATOM 641 C C . TRP A 1 80 ? 6.064 -1.627 -11.790 1.00 91.81 80 TRP A C 1
ATOM 643 O O . TRP A 1 80 ? 5.402 -0.910 -12.534 1.00 91.81 80 TRP A O 1
ATOM 653 N N . VAL A 1 81 ? 6.455 -1.240 -10.577 1.00 88.44 81 VAL A N 1
ATOM 654 C CA . VAL A 1 81 ? 6.054 0.037 -9.969 1.00 88.44 81 VAL A CA 1
ATOM 655 C C . VAL A 1 81 ? 7.233 0.936 -9.621 1.00 88.44 81 VAL A C 1
ATOM 657 O O . VAL A 1 81 ? 7.022 2.130 -9.471 1.00 88.44 81 VAL A O 1
ATOM 660 N N . ASN A 1 82 ? 8.469 0.427 -9.580 1.00 84.62 82 ASN A N 1
ATOM 661 C CA . ASN A 1 82 ? 9.666 1.221 -9.273 1.00 84.62 82 ASN A CA 1
ATOM 662 C C . ASN A 1 82 ? 10.576 1.503 -10.477 1.00 84.62 82 ASN A C 1
ATOM 664 O O . ASN A 1 82 ? 11.595 2.172 -10.323 1.00 84.62 82 ASN A O 1
ATOM 668 N N . SER A 1 83 ? 10.237 1.029 -11.678 1.00 83.50 83 SER A N 1
ATOM 669 C CA . SER A 1 83 ? 11.027 1.282 -12.892 1.00 83.50 83 SER A CA 1
ATOM 670 C C . SER A 1 83 ? 10.238 2.086 -13.926 1.00 83.50 83 SER A C 1
ATOM 672 O O . SER A 1 83 ? 9.193 1.612 -14.382 1.00 83.50 83 SER A O 1
ATOM 674 N N . PRO A 1 84 ? 10.721 3.273 -14.343 1.00 72.88 84 PRO A N 1
ATOM 675 C CA . PRO A 1 84 ? 10.070 4.036 -15.399 1.00 72.88 84 PRO A CA 1
ATOM 676 C C . PRO A 1 84 ? 10.175 3.281 -16.732 1.00 72.88 84 PRO A C 1
ATOM 678 O O . PRO A 1 84 ? 11.218 2.709 -17.053 1.00 72.88 84 PRO A O 1
ATOM 681 N N . GLY A 1 85 ? 9.095 3.272 -17.520 1.00 82.81 85 GLY A N 1
ATOM 682 C CA . GLY A 1 85 ? 9.072 2.665 -18.855 1.00 82.81 85 GLY A CA 1
ATOM 683 C C . GLY A 1 85 ? 7.976 1.606 -19.048 1.00 82.81 85 GLY A C 1
ATOM 684 O O . GLY A 1 85 ? 6.924 1.691 -18.414 1.00 82.81 85 GLY A O 1
ATOM 685 N N . PRO A 1 86 ? 8.180 0.601 -19.924 1.00 85.06 86 PRO A N 1
ATOM 686 C CA . PRO A 1 86 ? 7.127 -0.336 -20.340 1.00 85.06 86 PRO A CA 1
ATOM 687 C C . PRO A 1 86 ? 6.476 -1.125 -19.196 1.00 85.06 86 PRO A C 1
ATOM 689 O O . PRO A 1 86 ? 5.301 -1.487 -19.274 1.00 85.06 86 PRO A O 1
ATOM 692 N N . ASN A 1 87 ? 7.230 -1.383 -18.125 1.00 89.19 87 ASN A N 1
ATOM 693 C CA . ASN A 1 87 ? 6.738 -2.121 -16.965 1.00 89.19 87 ASN A CA 1
ATOM 694 C C . ASN A 1 87 ? 5.726 -1.317 -16.139 1.00 89.19 87 ASN A C 1
ATOM 696 O O . ASN A 1 87 ? 4.845 -1.925 -15.532 1.00 89.19 87 ASN A O 1
ATOM 700 N N . LEU A 1 88 ? 5.775 0.019 -16.192 1.00 89.69 88 LEU A N 1
ATOM 701 C CA . LEU A 1 88 ? 4.873 0.882 -15.430 1.00 89.69 88 LEU A CA 1
ATOM 702 C C . LEU A 1 88 ? 3.408 0.655 -15.809 1.00 89.69 88 LEU A C 1
ATOM 704 O O . LEU A 1 88 ? 2.537 0.674 -14.948 1.00 89.69 88 LEU A O 1
ATOM 708 N N . LEU A 1 89 ? 3.125 0.357 -17.081 1.00 90.69 89 LEU A N 1
ATOM 709 C CA . LEU A 1 89 ? 1.767 0.035 -17.520 1.00 90.69 89 LEU A CA 1
ATOM 710 C C . LEU A 1 89 ? 1.256 -1.280 -16.906 1.00 90.69 89 LEU A C 1
ATOM 712 O O . LEU A 1 89 ? 0.060 -1.421 -16.660 1.00 90.69 89 LEU A O 1
ATOM 716 N N . ARG A 1 90 ? 2.145 -2.250 -16.646 1.00 92.06 90 ARG A N 1
ATOM 717 C CA . ARG A 1 90 ? 1.782 -3.485 -15.932 1.00 92.06 90 ARG A CA 1
ATOM 718 C C . ARG A 1 90 ? 1.477 -3.177 -14.470 1.00 92.06 90 ARG A C 1
ATOM 720 O O . ARG A 1 90 ? 0.414 -3.563 -13.996 1.00 92.06 90 ARG A O 1
ATOM 727 N N . GLY A 1 91 ? 2.347 -2.413 -13.807 1.00 92.31 91 GLY A N 1
ATOM 728 C CA . GLY A 1 91 ? 2.143 -1.975 -12.424 1.00 92.31 91 GLY A CA 1
ATOM 729 C C . GLY A 1 91 ? 0.858 -1.170 -12.246 1.00 92.31 91 GLY A C 1
ATOM 730 O O . GLY A 1 91 ? 0.069 -1.472 -11.360 1.00 92.31 91 GLY A O 1
ATOM 731 N N . ALA A 1 92 ? 0.585 -0.222 -13.144 1.00 93.31 92 ALA A N 1
ATOM 732 C CA . ALA A 1 92 ? -0.635 0.580 -13.138 1.00 93.31 92 ALA A CA 1
ATOM 733 C C . ALA A 1 92 ? -1.904 -0.281 -13.246 1.00 93.31 92 ALA A C 1
ATOM 735 O O . ALA A 1 92 ? -2.877 -0.030 -12.543 1.00 93.31 92 ALA A O 1
ATOM 736 N N . ARG A 1 93 ? -1.901 -1.331 -14.079 1.00 93.50 93 ARG A N 1
ATOM 737 C CA . ARG A 1 93 ? -3.040 -2.259 -14.176 1.00 93.50 93 ARG A CA 1
ATOM 738 C C . ARG A 1 93 ? -3.242 -3.071 -12.899 1.00 93.50 93 ARG A C 1
ATOM 740 O O . ARG A 1 93 ? -4.387 -3.267 -12.503 1.00 93.50 93 ARG A O 1
ATOM 747 N N . GLU A 1 94 ? -2.168 -3.538 -12.265 1.00 94.31 94 GLU A N 1
ATOM 748 C CA . GLU A 1 94 ? -2.284 -4.244 -10.982 1.00 94.31 94 GLU A CA 1
ATOM 749 C C . GLU A 1 94 ? -2.745 -3.317 -9.855 1.00 94.31 94 GLU A C 1
ATOM 751 O O . GLU A 1 94 ? -3.603 -3.708 -9.068 1.00 94.31 94 GLU A O 1
ATOM 756 N N . LEU A 1 95 ? -2.258 -2.072 -9.816 1.00 94.56 95 LEU A N 1
ATOM 757 C CA . LEU A 1 95 ? -2.747 -1.055 -8.882 1.00 94.56 95 LEU A CA 1
ATOM 758 C C . LEU A 1 95 ? -4.243 -0.796 -9.089 1.00 94.56 95 LEU A C 1
ATOM 760 O O . LEU A 1 95 ? -5.002 -0.831 -8.127 1.00 94.56 95 LEU A O 1
ATOM 764 N N . ALA A 1 96 ? -4.692 -0.630 -10.336 1.00 95.19 96 ALA A N 1
ATOM 765 C CA . ALA A 1 96 ? -6.109 -0.453 -10.643 1.00 95.19 96 ALA A CA 1
ATOM 766 C C . ALA A 1 96 ? -6.965 -1.643 -10.178 1.00 95.19 96 ALA A C 1
ATOM 768 O O . ALA A 1 96 ? -8.033 -1.431 -9.611 1.00 95.19 96 ALA A O 1
ATOM 769 N N . ARG A 1 97 ? -6.496 -2.888 -10.366 1.00 94.62 97 ARG A N 1
ATOM 770 C CA . ARG A 1 9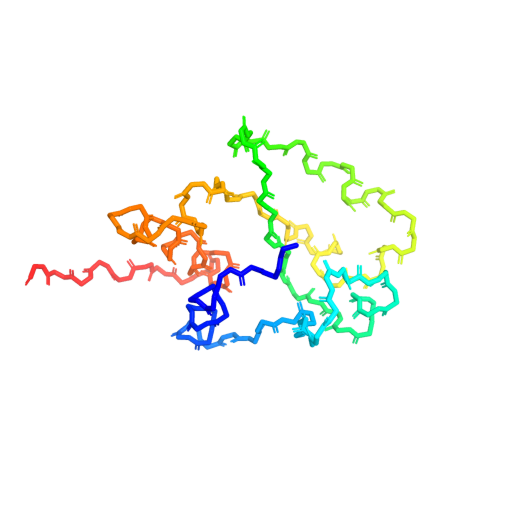7 ? -7.181 -4.097 -9.864 1.00 94.62 97 ARG A CA 1
ATOM 771 C C . ARG A 1 97 ? -7.222 -4.165 -8.345 1.00 94.62 97 ARG A C 1
ATOM 773 O O . ARG A 1 97 ? -8.211 -4.630 -7.790 1.00 94.62 97 ARG A O 1
ATOM 780 N N . ALA A 1 98 ? -6.140 -3.759 -7.685 1.00 95.25 98 ALA A N 1
ATOM 781 C CA . ALA A 1 98 ? -6.067 -3.732 -6.232 1.00 95.25 98 ALA A CA 1
ATOM 782 C C . ALA A 1 98 ? -7.022 -2.679 -5.649 1.00 95.25 98 ALA A C 1
ATOM 784 O O . A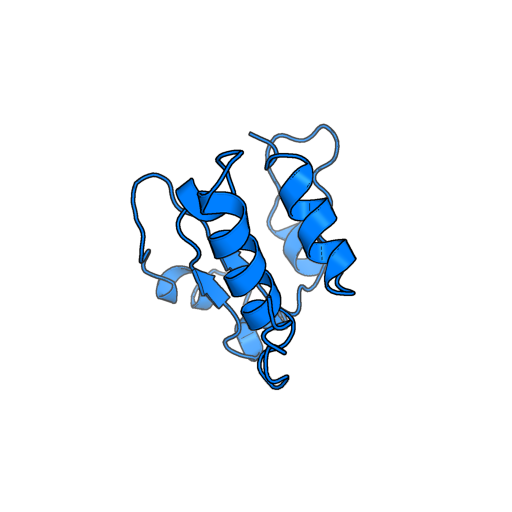LA A 1 98 ? -7.664 -2.935 -4.642 1.00 95.25 98 ALA A O 1
ATOM 785 N N . ILE A 1 99 ? -7.156 -1.523 -6.300 1.00 95.25 99 ILE A N 1
ATOM 786 C CA . ILE A 1 99 ? -8.049 -0.446 -5.857 1.00 95.25 99 ILE A CA 1
ATOM 787 C C . ILE A 1 99 ? -9.517 -0.772 -6.182 1.00 95.25 99 ILE A C 1
ATOM 789 O O . ILE A 1 99 ? -10.389 -0.582 -5.341 1.00 95.25 99 ILE A O 1
ATOM 793 N N . HIS A 1 100 ? -9.795 -1.315 -7.373 1.00 94.56 100 HIS A N 1
ATOM 794 C CA . HIS A 1 100 ? -11.148 -1.611 -7.863 1.00 94.56 100 HIS A CA 1
ATOM 795 C C . HIS A 1 100 ? -11.336 -3.106 -8.169 1.00 94.56 100 HIS A C 1
ATOM 797 O O . HIS A 1 100 ? -11.464 -3.483 -9.337 1.00 94.56 100 HIS A O 1
ATOM 803 N N . PRO A 1 101 ? -11.403 -3.990 -7.156 1.00 87.19 101 PRO A N 1
ATOM 804 C CA . PRO A 1 101 ? -11.448 -5.440 -7.373 1.00 87.19 101 PRO A CA 1
ATOM 805 C C . PRO A 1 101 ? -12.715 -5.926 -8.098 1.00 87.19 101 PRO A C 1
ATOM 807 O O . PRO A 1 101 ? -12.704 -6.998 -8.701 1.00 87.19 101 PRO A O 1
ATOM 810 N N . SER A 1 102 ? -13.798 -5.145 -8.054 1.00 80.88 102 SER A N 1
ATOM 811 C CA . SER A 1 102 ? -15.105 -5.492 -8.634 1.00 80.88 102 SER A CA 1
ATOM 812 C C . SER A 1 102 ? -15.380 -4.829 -9.987 1.00 80.88 102 SER A C 1
ATOM 814 O O . SER A 1 102 ? -16.398 -5.126 -10.613 1.00 80.88 102 SER A O 1
ATOM 816 N N . ALA A 1 103 ? -14.519 -3.912 -10.440 1.00 72.31 103 ALA A N 1
ATOM 817 C CA . ALA A 1 103 ? -14.715 -3.213 -11.704 1.00 72.31 103 ALA A CA 1
ATOM 818 C C . ALA A 1 103 ? -14.042 -3.992 -12.848 1.00 72.31 103 ALA A C 1
ATOM 820 O O . ALA A 1 103 ? -12.851 -4.303 -12.756 1.00 72.31 103 ALA A O 1
ATOM 821 N N . PRO A 1 104 ? -14.747 -4.293 -13.953 1.00 59.88 104 PRO A N 1
ATOM 822 C CA . PRO A 1 104 ? -14.082 -4.792 -15.145 1.00 59.88 104 PRO A CA 1
ATOM 823 C C . PRO A 1 104 ? -13.136 -3.703 -15.657 1.00 59.88 104 PRO A C 1
ATOM 825 O O . PRO A 1 104 ? -13.558 -2.576 -15.924 1.00 59.88 104 PRO A O 1
ATOM 828 N N . LEU A 1 105 ? -11.848 -4.025 -15.797 1.00 58.38 105 LEU A N 1
ATOM 829 C CA . LEU A 1 105 ? -10.923 -3.127 -16.476 1.00 58.38 105 LEU A CA 1
ATOM 830 C C . LEU A 1 105 ? -11.376 -3.009 -17.930 1.00 58.38 105 LEU A C 1
ATOM 832 O O . LEU A 1 105 ? -11.242 -3.953 -18.706 1.00 58.38 105 LEU A O 1
ATOM 836 N N . SER A 1 106 ? -11.930 -1.854 -18.286 1.00 58.47 106 SER A N 1
ATOM 837 C CA . SER A 1 106 ? -12.188 -1.497 -19.675 1.00 58.47 106 SER A CA 1
ATOM 838 C C . SER A 1 106 ? -10.850 -1.502 -20.411 1.00 58.47 106 SER A C 1
ATOM 840 O O . SER A 1 106 ? -10.032 -0.596 -20.232 1.00 58.47 106 SER A O 1
ATOM 842 N N . GLU A 1 107 ? -10.607 -2.523 -21.230 1.00 50.56 107 GLU A N 1
ATOM 843 C CA . GLU A 1 107 ? -9.557 -2.465 -22.237 1.00 50.56 107 GLU A CA 1
ATOM 844 C C . GLU A 1 107 ? -9.968 -1.393 -23.245 1.00 50.56 107 GLU A C 1
ATOM 846 O O . GLU A 1 107 ? -10.756 -1.643 -24.158 1.00 50.56 107 GLU A O 1
ATOM 851 N N . SER A 1 108 ? -9.477 -0.164 -23.054 1.00 47.72 108 SER A N 1
ATOM 852 C CA . SER A 1 108 ? -9.580 0.852 -24.094 1.00 47.72 108 SER A CA 1
ATOM 853 C C . SER A 1 108 ? -8.942 0.278 -25.351 1.00 47.72 108 SER A C 1
ATOM 855 O O . SER A 1 108 ? -7.746 -0.023 -25.389 1.00 47.72 108 SER A O 1
ATOM 857 N N . SER A 1 109 ? -9.799 0.059 -26.344 1.00 39.8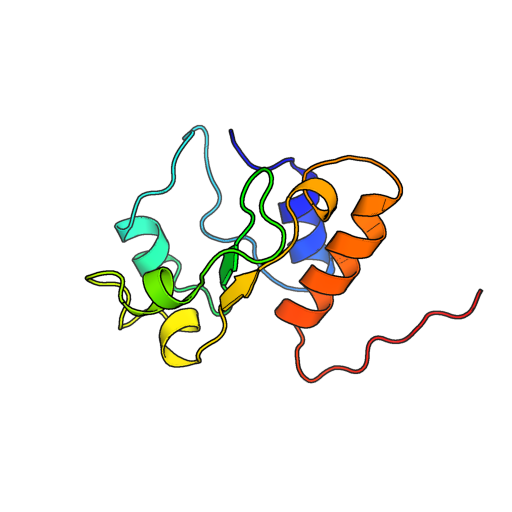1 109 SER A N 1
ATOM 858 C CA . SER A 1 109 ? -9.425 -0.374 -27.677 1.00 39.81 109 SER A CA 1
ATOM 859 C C . SER A 1 109 ? -8.421 0.612 -28.273 1.00 39.81 109 SER A C 1
ATOM 861 O O . SER A 1 109 ? -8.580 1.815 -28.091 1.00 39.81 109 SER A O 1
ATOM 863 N N . LYS A 1 110 ? -7.407 0.028 -28.922 1.00 35.12 110 LYS A N 1
ATOM 864 C CA . LYS A 1 110 ? -6.393 0.602 -29.824 1.00 35.12 110 LYS A CA 1
ATOM 865 C C . LYS A 1 110 ? -6.436 2.105 -30.095 1.00 35.12 110 LYS A C 1
ATOM 867 O O . LYS A 1 110 ? -7.448 2.578 -30.652 1.00 35.12 110 LYS A O 1
#

Radius of gyration: 14.16 Å; chains: 1; bounding box: 29×28×46 Å

Foldseek 3Di:
DQAPPVVQVLCVVLVHGDPDHQDVDPDDDPVRCVVRLDLAAEDEDAPDQDDPCVCVLVDPPCVPRNCSVVVLYYYHYCCQRRPPDDSVVVVSVVSSCSVCVPDDPPPPDD

Sequence (110 aa):
MNGPIWVAELVERFNAEFVPQPADQKRIDQSQILEADPEVLVVTWPGVDDPPLDRIYTREGWSTVTAIRNRHVKAIPEIWVNSPGPNLLRGARELARAIHPSAPLSESSK

Secondary structure (DSSP, 8-state):
-PPPHHHHHHHHHTT---SS---S-SS--HHHHHHH--S-EEE-BTTBSS--THHHHT-TT-TT-HHHHTT-EEE--HHHHSS-SHHHHHHHHHHHHHH-TTS-------